Protein AF-T2JFI6-F1 (afdb_monomer)

Secondar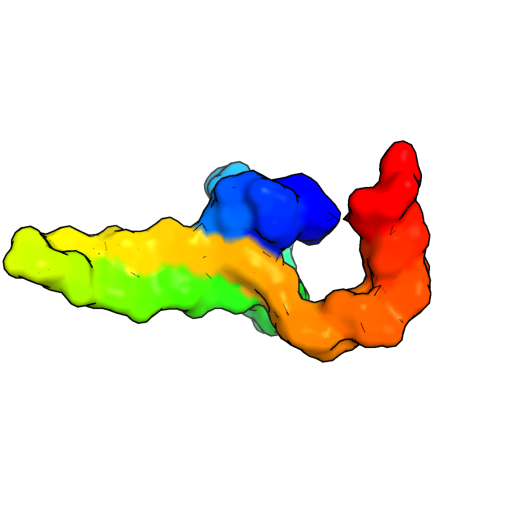y structure (DSSP, 8-state):
-HHHHHH----SSHHHHHHHHTTSEEEEEEE-TTS-EEEEEEE-TTGGG-HHHHHHHH-

Organism: NCBI:txid555881

Solvent-accessible surface area (backbone atoms only — not comparable to full-atom values): 3574 Å² total; per-residue (Å²): 105,58,64,27,54,74,66,33,51,78,69,97,48,75,65,55,54,52,33,42,76,70,56,50,31,42,79,49,73,50,67,51,98,83,70,45,80,48,72,43,37,38,58,27,75,74,54,72,70,36,65,74,54,48,54,65,59,77,107

Radius of gyration: 12.75 Å; Cα contacts (8 Å, |Δi|>4): 67; chains: 1; bounding box: 28×19×33 Å

Mean predicted aligned error: 7.94 Å

Foldseek 3Di:
DLVCQVVLDDDPDPVVVVCVVVLQKDKDWDQDPVRDIDIGMHGDVVLVPPPVSVVVNVD

Sequence (59 aa):
MAKVHQTHQIQNDQEHRKLLFNRCVLQYSYYDDDEELISWYDVHPLILKISEFVEQLNS

Structure (mmCIF, N/CA/C/O backbone):
data_AF-T2JFI6-F1
#
_entry.id   AF-T2JFI6-F1
#
loop_
_atom_site.group_PDB
_atom_site.id
_atom_site.type_symbol
_atom_site.label_atom_id
_atom_site.label_alt_id
_atom_site.label_comp_id
_atom_site.label_asym_id
_atom_site.label_entity_id
_atom_site.label_seq_id
_atom_site.pdbx_PDB_ins_code
_atom_site.Cartn_x
_atom_site.Cartn_y
_atom_site.Cartn_z
_atom_site.occupancy
_atom_site.B_iso_or_equiv
_atom_site.auth_seq_id
_atom_site.auth_comp_id
_atom_site.auth_asym_id
_atom_site.auth_atom_id
_atom_site.pdbx_PDB_model_num
ATOM 1 N N . MET A 1 1 ? -2.961 6.048 6.553 1.00 60.75 1 MET A N 1
ATOM 2 C CA . MET A 1 1 ? -3.465 4.920 5.735 1.00 60.75 1 MET A CA 1
ATOM 3 C C . MET A 1 1 ? -4.510 5.357 4.713 1.00 60.75 1 MET A C 1
ATOM 5 O O . MET A 1 1 ? -4.281 5.086 3.547 1.00 60.75 1 MET A O 1
ATOM 9 N N . ALA A 1 2 ? -5.577 6.082 5.084 1.00 66.69 2 ALA A N 1
ATOM 10 C CA . ALA A 1 2 ? -6.573 6.580 4.117 1.00 66.69 2 ALA A CA 1
ATOM 11 C C . ALA A 1 2 ? -5.952 7.366 2.945 1.00 66.69 2 ALA A C 1
ATOM 13 O O . ALA A 1 2 ? -6.222 7.082 1.785 1.00 66.69 2 ALA A O 1
ATOM 14 N N . LYS A 1 3 ? -5.005 8.265 3.243 1.00 69.81 3 LYS A N 1
ATOM 15 C CA . LYS A 1 3 ? -4.246 8.992 2.216 1.00 69.81 3 LYS A CA 1
ATOM 16 C C . LYS A 1 3 ? -3.435 8.074 1.292 1.00 69.81 3 LYS A C 1
ATOM 18 O O . LYS A 1 3 ? -3.430 8.312 0.098 1.00 69.81 3 LYS A O 1
ATOM 23 N N . VAL A 1 4 ? -2.805 7.019 1.822 1.00 69.06 4 VAL A N 1
ATOM 24 C CA . VAL A 1 4 ? -2.044 6.037 1.019 1.00 69.06 4 VAL A CA 1
ATOM 25 C C . VAL A 1 4 ? -2.975 5.271 0.085 1.00 69.06 4 VAL A C 1
ATOM 27 O O . VAL A 1 4 ? -2.638 5.113 -1.075 1.00 69.06 4 VAL A O 1
ATOM 30 N N . HIS A 1 5 ? -4.153 4.856 0.557 1.00 69.19 5 HIS A N 1
ATOM 31 C CA . HIS A 1 5 ? -5.159 4.198 -0.285 1.00 69.19 5 HIS A CA 1
ATOM 32 C C . HIS A 1 5 ? -5.645 5.111 -1.424 1.00 69.19 5 HIS A C 1
ATOM 34 O O . HIS A 1 5 ? -5.824 4.676 -2.552 1.00 69.19 5 HIS A O 1
ATOM 40 N N . GLN A 1 6 ? -5.819 6.406 -1.149 1.00 71.62 6 GLN A N 1
ATOM 41 C CA . GLN A 1 6 ? -6.284 7.363 -2.155 1.00 71.62 6 GLN A CA 1
ATOM 42 C C . GLN A 1 6 ? -5.194 7.758 -3.160 1.00 71.62 6 GLN A C 1
ATOM 44 O O . GLN A 1 6 ? -5.472 7.910 -4.347 1.00 71.62 6 GLN A O 1
ATOM 49 N N . THR A 1 7 ? -3.955 7.958 -2.705 1.00 79.31 7 THR A N 1
ATOM 50 C CA . THR A 1 7 ? -2.866 8.462 -3.558 1.00 79.31 7 THR A CA 1
ATOM 51 C C . THR A 1 7 ? -1.975 7.365 -4.118 1.00 79.31 7 THR A C 1
ATOM 53 O O . THR A 1 7 ? -1.168 7.643 -4.999 1.00 79.31 7 THR A O 1
ATOM 56 N N . HIS A 1 8 ? -2.071 6.148 -3.582 1.00 75.25 8 HIS A N 1
ATOM 57 C CA . HIS A 1 8 ? -1.142 5.038 -3.804 1.00 75.25 8 HIS A CA 1
ATOM 58 C C . HIS A 1 8 ? 0.330 5.384 -3.524 1.00 75.25 8 HIS A C 1
ATOM 60 O O . HIS A 1 8 ? 1.252 4.716 -3.996 1.00 75.25 8 HIS A O 1
ATOM 66 N N . GLN A 1 9 ? 0.561 6.437 -2.734 1.00 75.38 9 GLN A N 1
ATOM 67 C CA . GLN A 1 9 ? 1.884 6.957 -2.415 1.00 75.38 9 GLN A CA 1
ATOM 68 C C . GLN A 1 9 ? 2.125 6.928 -0.915 1.00 75.38 9 GLN A C 1
ATOM 70 O O . GLN A 1 9 ? 1.274 7.310 -0.109 1.00 75.38 9 GLN A O 1
ATOM 75 N N . ILE A 1 10 ? 3.342 6.544 -0.554 1.00 69.06 10 ILE A N 1
ATOM 76 C CA . ILE A 1 10 ? 3.831 6.586 0.814 1.00 69.06 10 ILE A CA 1
ATOM 77 C C . ILE A 1 10 ? 4.827 7.740 0.940 1.00 69.06 10 ILE A C 1
ATOM 79 O O . ILE A 1 10 ? 5.745 7.861 0.129 1.00 69.06 10 ILE A O 1
ATOM 83 N N . GLN A 1 11 ? 4.691 8.571 1.976 1.00 67.50 11 GLN A N 1
ATOM 84 C CA . GLN A 1 11 ? 5.782 9.465 2.365 1.00 67.50 11 G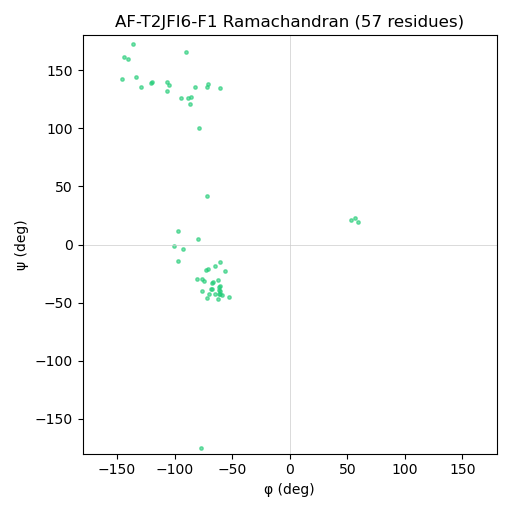LN A CA 1
ATOM 85 C C . GLN A 1 11 ? 6.901 8.637 3.002 1.00 67.50 11 GLN A C 1
ATOM 87 O O . GLN A 1 11 ? 6.629 7.760 3.815 1.00 67.50 11 GLN A O 1
ATOM 92 N N . ASN A 1 12 ? 8.162 8.893 2.642 1.00 63.59 12 ASN A N 1
ATOM 93 C CA . ASN A 1 12 ? 9.324 8.106 3.086 1.00 63.59 12 ASN A CA 1
ATOM 94 C C . ASN A 1 12 ? 9.689 8.322 4.578 1.00 63.59 12 ASN A C 1
ATOM 96 O O . ASN A 1 12 ? 10.857 8.454 4.954 1.00 63.59 12 ASN A O 1
ATOM 100 N N . ASP A 1 13 ? 8.683 8.385 5.443 1.00 72.25 13 ASP A N 1
ATOM 101 C CA . ASP A 1 13 ? 8.798 8.539 6.880 1.00 72.25 13 ASP A CA 1
ATOM 102 C C . ASP A 1 13 ? 8.877 7.178 7.597 1.00 72.25 13 ASP A C 1
ATOM 104 O O . ASP A 1 13 ? 8.655 6.093 7.048 1.00 72.25 13 ASP A O 1
ATOM 108 N N . GLN A 1 14 ? 9.285 7.235 8.860 1.00 71.06 14 GLN A N 1
ATOM 109 C CA . GLN A 1 14 ? 9.512 6.051 9.682 1.00 71.06 14 GLN A CA 1
ATOM 110 C C . GLN A 1 14 ? 8.202 5.365 10.105 1.00 71.06 14 GLN A C 1
ATOM 112 O O . GLN A 1 14 ? 8.218 4.176 10.422 1.00 71.06 14 GLN A O 1
ATOM 117 N N . GLU A 1 15 ? 7.080 6.087 10.102 1.00 70.38 15 GLU A N 1
ATOM 118 C CA . GLU A 1 15 ? 5.763 5.563 10.466 1.00 70.38 15 GLU A CA 1
ATOM 119 C C . GLU A 1 15 ? 5.241 4.619 9.388 1.00 70.38 15 GLU A C 1
ATOM 121 O O . GLU A 1 15 ? 4.846 3.493 9.684 1.00 70.38 15 GLU A O 1
ATOM 126 N N . HIS A 1 16 ? 5.339 5.006 8.120 1.00 68.56 16 HIS A N 1
ATOM 127 C CA . HIS A 1 16 ? 4.886 4.165 7.024 1.00 68.56 16 HIS A CA 1
ATOM 128 C C . HIS A 1 16 ? 5.714 2.887 6.862 1.00 68.56 16 HIS A C 1
ATOM 130 O O . HIS A 1 16 ? 5.160 1.834 6.539 1.00 68.56 16 HIS A O 1
ATOM 136 N N . ARG A 1 17 ? 7.017 2.929 7.172 1.00 70.56 17 ARG A N 1
ATOM 137 C CA . ARG A 1 17 ? 7.836 1.708 7.250 1.00 70.56 17 ARG A CA 1
ATOM 138 C C . ARG A 1 17 ? 7.301 0.744 8.310 1.00 70.56 17 ARG A C 1
ATOM 140 O O . ARG A 1 17 ? 7.192 -0.446 8.032 1.00 70.56 17 ARG A O 1
ATOM 147 N N . LYS A 1 18 ? 6.894 1.237 9.488 1.00 74.06 18 LYS A N 1
ATOM 148 C CA . LYS A 1 18 ? 6.245 0.394 10.513 1.00 74.06 18 LYS A CA 1
ATOM 149 C C . LYS A 1 18 ? 4.938 -0.219 9.997 1.00 74.06 18 LYS 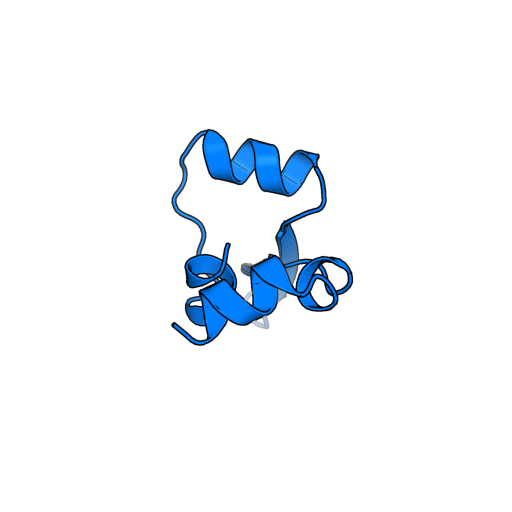A C 1
ATOM 151 O O . LYS A 1 18 ? 4.650 -1.368 10.312 1.00 74.06 18 LYS A O 1
ATOM 156 N N . LEU A 1 19 ? 4.172 0.506 9.178 1.00 72.00 19 LEU A N 1
ATOM 157 C CA . LEU A 1 19 ? 2.929 -0.010 8.591 1.00 72.00 19 LEU A CA 1
ATOM 158 C C . LEU A 1 19 ? 3.162 -1.126 7.564 1.00 72.00 19 LEU A C 1
ATOM 160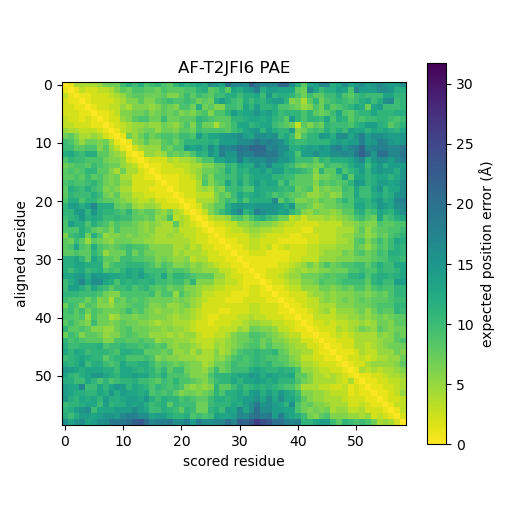 O O . LEU A 1 19 ? 2.398 -2.090 7.553 1.00 72.00 19 LEU A O 1
ATOM 164 N N . LEU A 1 20 ? 4.218 -1.028 6.750 1.00 69.25 20 LEU A N 1
ATOM 165 C CA . LEU A 1 20 ? 4.654 -2.114 5.862 1.00 69.25 20 LEU A CA 1
ATOM 166 C C . LEU A 1 20 ? 5.063 -3.355 6.671 1.00 69.25 20 LEU A C 1
ATOM 168 O O . LEU A 1 20 ? 4.600 -4.460 6.390 1.00 69.25 20 LEU A O 1
ATOM 172 N N . PHE A 1 21 ? 5.861 -3.175 7.731 1.00 68.31 21 PHE A N 1
ATOM 173 C C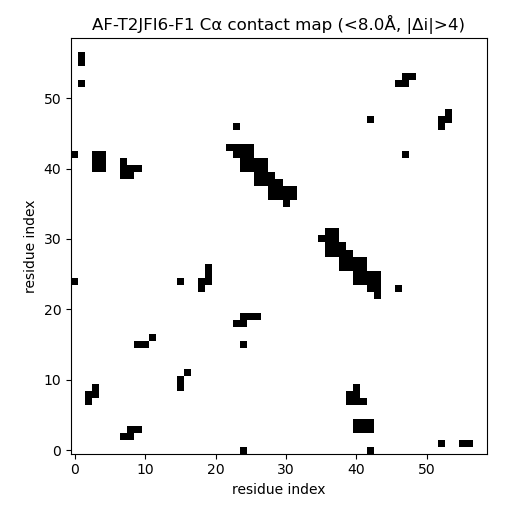A . PHE A 1 21 ? 6.280 -4.277 8.610 1.00 68.31 21 PHE A CA 1
ATOM 174 C C . PHE A 1 21 ? 5.103 -4.966 9.310 1.00 68.31 21 PHE A C 1
ATOM 176 O O . PHE A 1 21 ? 5.090 -6.190 9.432 1.00 68.31 21 PHE A O 1
ATOM 183 N N . ASN A 1 22 ? 4.085 -4.201 9.705 1.00 74.31 22 ASN A N 1
ATOM 184 C CA . ASN A 1 22 ? 2.871 -4.731 10.327 1.00 74.31 22 ASN A CA 1
ATOM 185 C C . ASN A 1 22 ? 1.864 -5.310 9.311 1.00 74.31 22 ASN A C 1
ATOM 187 O O . ASN A 1 22 ? 0.769 -5.702 9.708 1.00 74.31 22 ASN A O 1
ATOM 191 N N . ARG A 1 23 ? 2.214 -5.376 8.012 1.00 68.94 23 ARG A N 1
ATOM 192 C CA . ARG A 1 23 ? 1.342 -5.797 6.893 1.00 68.94 23 ARG A CA 1
ATOM 193 C C . ARG A 1 23 ? 0.061 -4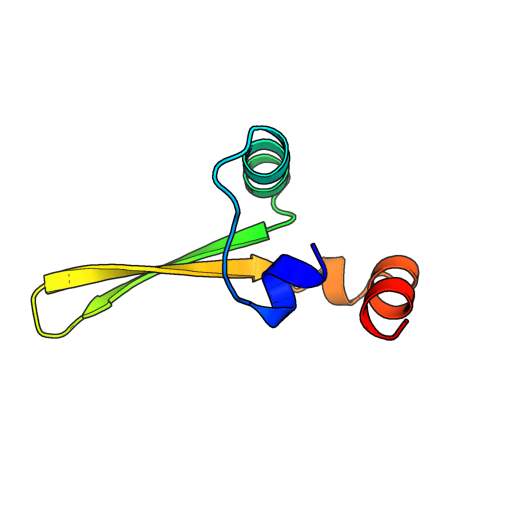.978 6.760 1.00 68.94 23 ARG A C 1
ATOM 195 O O . ARG A 1 23 ? -0.919 -5.442 6.185 1.00 68.94 23 ARG A O 1
ATOM 202 N N . CYS A 1 24 ? 0.061 -3.760 7.286 1.00 79.44 24 CYS A N 1
ATOM 203 C CA . CYS A 1 24 ? -1.079 -2.869 7.168 1.00 79.44 24 CYS A CA 1
ATOM 204 C C . CYS A 1 24 ? -1.123 -2.172 5.807 1.00 79.44 24 CYS A C 1
ATOM 206 O O . CYS A 1 24 ? -2.191 -1.846 5.293 1.00 79.44 24 CYS A O 1
ATOM 208 N N . VAL A 1 25 ? 0.050 -1.961 5.221 1.00 80.69 25 VAL A N 1
ATOM 209 C CA . VAL A 1 25 ? 0.233 -1.477 3.857 1.00 80.69 25 VAL A CA 1
ATOM 210 C C . VAL A 1 25 ? 1.006 -2.554 3.103 1.00 80.69 25 VAL A C 1
ATOM 212 O O . VAL A 1 25 ? 1.901 -3.185 3.665 1.00 80.69 25 VAL A O 1
ATOM 215 N N . LEU A 1 26 ? 0.633 -2.792 1.855 1.00 84.00 26 LEU A N 1
ATOM 216 C CA . LEU A 1 26 ? 1.306 -3.678 0.921 1.00 84.00 26 LEU A CA 1
ATOM 217 C C . LEU A 1 26 ? 2.027 -2.834 -0.125 1.00 84.00 26 LEU A C 1
ATOM 219 O O . LEU A 1 26 ? 1.490 -1.828 -0.583 1.00 84.00 26 LEU A O 1
ATOM 223 N N . GLN A 1 27 ? 3.231 -3.259 -0.499 1.00 86.00 27 GLN A N 1
ATOM 224 C CA . GLN A 1 27 ? 3.909 -2.775 -1.695 1.00 86.00 27 GLN A CA 1
ATOM 225 C C . GLN A 1 27 ? 3.602 -3.738 -2.835 1.00 86.00 27 GLN A C 1
ATOM 227 O O . GLN A 1 27 ? 3.843 -4.939 -2.716 1.00 86.00 27 GLN A O 1
ATOM 232 N N . TYR A 1 28 ? 3.093 -3.198 -3.931 1.00 87.75 28 TYR A N 1
ATOM 233 C CA . TYR A 1 28 ? 2.954 -3.901 -5.193 1.00 87.75 28 TYR A CA 1
ATOM 234 C C . TYR A 1 28 ? 4.030 -3.386 -6.132 1.00 87.75 28 TYR A C 1
ATOM 236 O O . TYR A 1 28 ? 4.284 -2.182 -6.184 1.00 87.75 28 TYR A O 1
ATOM 244 N N . SER A 1 29 ? 4.670 -4.294 -6.859 1.00 91.44 29 SER A N 1
ATOM 245 C CA . SER A 1 29 ? 5.676 -3.921 -7.840 1.00 91.44 29 SER A CA 1
ATOM 246 C C . SER A 1 29 ? 5.662 -4.852 -9.041 1.00 91.44 29 SER A C 1
ATOM 248 O O . SER A 1 29 ? 5.486 -6.061 -8.883 1.00 91.44 29 SER A O 1
ATOM 250 N N . TYR A 1 30 ? 5.887 -4.294 -10.225 1.00 93.62 30 TYR A N 1
ATOM 251 C CA . TYR A 1 30 ? 6.139 -5.037 -11.457 1.00 93.62 30 TYR A CA 1
ATOM 252 C C . TYR A 1 30 ? 7.225 -4.324 -12.267 1.00 93.62 30 TYR A C 1
ATOM 254 O O . TYR A 1 30 ? 7.498 -3.147 -12.037 1.00 93.62 30 TYR A O 1
ATOM 262 N N . TYR A 1 31 ? 7.854 -5.060 -13.180 1.00 94.88 31 TYR A N 1
ATOM 263 C CA . TYR A 1 31 ? 8.715 -4.477 -14.205 1.00 94.88 31 TYR A CA 1
ATOM 264 C C . TYR A 1 31 ? 7.855 -4.127 -15.409 1.00 94.88 31 TYR A C 1
ATOM 266 O O . TYR A 1 3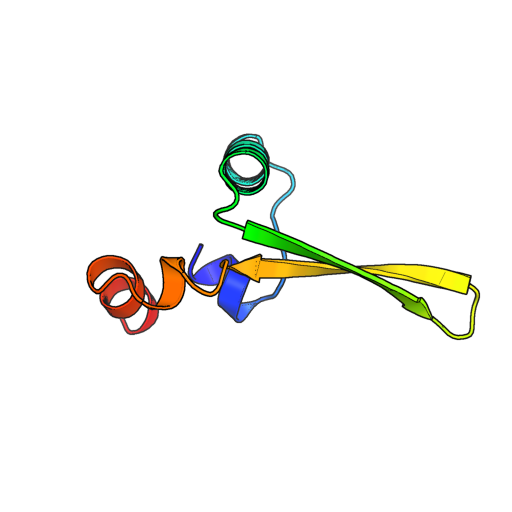1 ? 7.106 -4.991 -15.873 1.00 94.88 31 TYR A O 1
ATOM 274 N N . ASP A 1 32 ? 7.915 -2.880 -15.858 1.00 93.44 32 ASP A N 1
ATOM 275 C CA . ASP A 1 32 ? 7.223 -2.461 -17.072 1.00 93.44 32 ASP A CA 1
ATOM 276 C C . ASP A 1 32 ? 7.962 -2.910 -18.344 1.00 93.44 32 ASP A C 1
ATOM 278 O O . ASP A 1 32 ? 8.940 -3.662 -18.294 1.00 93.44 32 ASP A O 1
ATOM 282 N N . ASP A 1 33 ? 7.446 -2.483 -19.497 1.00 95.00 33 ASP A N 1
ATOM 283 C CA . ASP A 1 33 ? 7.985 -2.848 -20.809 1.00 95.00 33 ASP A CA 1
ATOM 284 C C . ASP A 1 33 ? 9.412 -2.308 -21.044 1.00 95.00 33 ASP A C 1
ATOM 286 O O . ASP A 1 33 ? 10.123 -2.836 -21.900 1.00 95.00 33 ASP A O 1
ATOM 290 N N . ASP A 1 34 ? 9.844 -1.307 -20.268 1.00 95.19 34 ASP A N 1
ATOM 291 C CA . ASP A 1 34 ? 11.175 -0.691 -20.322 1.00 95.19 34 ASP A CA 1
ATOM 292 C C . ASP A 1 34 ? 12.140 -1.280 -19.261 1.00 95.19 34 ASP A C 1
ATOM 294 O O . ASP A 1 34 ? 13.229 -0.751 -19.038 1.00 95.19 34 ASP A O 1
ATOM 298 N N . GLU A 1 35 ? 11.766 -2.398 -18.617 1.00 92.31 35 GLU A N 1
ATOM 299 C CA . GLU A 1 35 ? 12.472 -3.019 -17.481 1.00 92.31 35 GLU A CA 1
ATOM 300 C C . GLU A 1 35 ? 12.607 -2.097 -16.250 1.00 92.31 35 GLU A C 1
ATOM 302 O O . GLU A 1 35 ? 13.412 -2.356 -15.344 1.00 92.31 35 GLU A O 1
ATOM 307 N N . GLU A 1 36 ? 11.787 -1.046 -16.151 1.00 93.31 36 GLU A N 1
ATOM 308 C CA . GLU A 1 36 ? 11.758 -0.179 -14.980 1.00 93.31 36 GLU A CA 1
ATOM 309 C C . GLU A 1 36 ? 10.896 -0.792 -13.870 1.00 93.31 36 GLU A C 1
ATOM 311 O O . GLU A 1 36 ? 9.796 -1.310 -14.082 1.00 93.31 36 GLU A O 1
ATOM 316 N N . LEU A 1 37 ? 11.401 -0.745 -12.631 1.00 93.12 37 LEU A N 1
ATOM 317 C CA . LEU A 1 37 ? 10.665 -1.236 -11.468 1.00 93.12 37 LEU A CA 1
ATOM 318 C C . LEU A 1 37 ? 9.620 -0.204 -11.037 1.00 93.12 37 LEU A C 1
ATOM 320 O O . LEU A 1 37 ? 9.917 0.730 -10.287 1.00 93.12 37 LEU A O 1
ATOM 324 N N . ILE A 1 38 ? 8.371 -0.434 -11.425 1.00 92.75 38 ILE A N 1
ATOM 325 C CA . ILE A 1 38 ? 7.236 0.365 -10.975 1.00 92.75 38 ILE A CA 1
ATOM 326 C C . ILE A 1 38 ? 6.727 -0.196 -9.653 1.00 92.75 38 ILE A C 1
ATOM 328 O O . ILE A 1 38 ? 6.438 -1.385 -9.528 1.00 92.75 38 ILE A O 1
ATOM 332 N N . SER A 1 39 ? 6.622 0.666 -8.640 1.00 90.00 39 SER A N 1
ATOM 333 C CA . SER A 1 39 ? 6.107 0.312 -7.315 1.00 90.00 39 SER A CA 1
ATOM 334 C C . SER A 1 39 ? 5.019 1.276 -6.870 1.00 90.00 39 SER A C 1
ATOM 336 O O . SER A 1 39 ? 5.192 2.492 -6.936 1.00 90.00 39 SER A O 1
ATOM 338 N N . TRP A 1 40 ? 3.936 0.733 -6.329 1.00 86.19 40 TRP A N 1
ATOM 339 C CA . TRP A 1 40 ? 2.920 1.499 -5.616 1.00 86.19 40 TRP A CA 1
ATOM 340 C C . TRP A 1 40 ? 2.517 0.768 -4.348 1.00 86.19 40 TRP A C 1
ATOM 342 O O . TRP A 1 40 ? 2.937 -0.360 -4.077 1.00 86.19 40 TRP A O 1
ATOM 352 N N . TYR A 1 41 ? 1.709 1.438 -3.543 1.00 85.69 41 TYR A N 1
ATOM 353 C CA . TYR A 1 41 ? 1.352 0.936 -2.237 1.00 85.69 41 TYR A CA 1
ATOM 354 C C . TYR A 1 41 ? -0.136 1.062 -2.005 1.00 85.69 41 TYR A C 1
ATOM 356 O O . TYR A 1 41 ? -0.749 2.043 -2.415 1.00 85.69 41 TYR A O 1
ATOM 364 N N . ASP A 1 42 ? -0.700 0.083 -1.314 1.00 84.12 42 ASP A N 1
ATOM 365 C CA . ASP A 1 42 ? -2.104 0.114 -0.934 1.00 84.12 42 ASP A CA 1
ATOM 366 C C . ASP A 1 42 ? -2.310 -0.505 0.449 1.00 84.12 42 ASP A C 1
ATOM 368 O O . ASP A 1 42 ? -1.462 -1.227 0.973 1.00 84.12 42 ASP A O 1
ATOM 372 N N . VAL A 1 43 ? -3.439 -0.208 1.073 1.00 84.31 43 VAL A N 1
ATOM 373 C CA . VAL A 1 43 ? -3.833 -0.774 2.358 1.00 84.31 43 VAL A CA 1
ATOM 374 C C . VAL A 1 43 ? -4.204 -2.246 2.179 1.00 84.31 43 VAL A C 1
ATOM 376 O O . VAL A 1 43 ? -4.875 -2.635 1.225 1.00 84.31 43 VAL A O 1
ATOM 379 N N . HIS A 1 44 ? -3.775 -3.095 3.114 1.00 81.69 44 HIS A N 1
ATOM 380 C CA . HIS A 1 44 ? -4.080 -4.523 3.053 1.00 81.69 44 HIS A CA 1
ATOM 381 C C . HIS A 1 44 ? -5.607 -4.751 3.081 1.00 81.69 44 HIS A C 1
ATOM 383 O O . HIS A 1 44 ? -6.274 -4.200 3.961 1.00 81.69 44 HIS A O 1
ATOM 389 N N . PRO A 1 45 ? -6.185 -5.626 2.229 1.00 79.81 45 PRO A N 1
ATOM 390 C CA . PRO A 1 45 ? -7.641 -5.819 2.137 1.00 79.81 45 PRO A CA 1
ATOM 391 C C . PRO A 1 45 ? -8.343 -6.195 3.451 1.00 79.81 45 PRO A C 1
ATOM 393 O O . PRO A 1 45 ? -9.541 -5.988 3.613 1.00 79.81 45 PRO A O 1
ATOM 396 N N . LEU A 1 46 ? -7.605 -6.763 4.406 1.00 79.12 46 LEU A N 1
ATOM 397 C CA . LEU A 1 46 ? -8.108 -7.056 5.754 1.00 79.12 46 LEU A CA 1
ATOM 398 C C . LEU A 1 46 ? -8.406 -5.791 6.569 1.00 79.12 46 LEU A C 1
ATOM 400 O O . LEU A 1 46 ? -9.352 -5.797 7.346 1.00 79.12 46 LEU A O 1
ATOM 404 N N . ILE A 1 47 ? -7.643 -4.715 6.377 1.00 79.75 47 ILE A N 1
ATOM 405 C CA . ILE A 1 47 ? -7.862 -3.436 7.065 1.00 79.75 47 ILE A CA 1
ATOM 406 C C . ILE A 1 47 ? -9.068 -2.703 6.484 1.00 79.75 47 ILE A C 1
ATOM 408 O O . ILE A 1 47 ? -9.804 -2.069 7.231 1.00 79.75 47 ILE A O 1
ATOM 412 N N . LEU A 1 48 ? -9.347 -2.878 5.188 1.00 73.12 48 LEU A N 1
ATOM 413 C CA . LEU A 1 48 ? -10.561 -2.350 4.551 1.00 73.12 48 LEU A CA 1
ATOM 414 C C . LEU A 1 48 ? -11.860 -2.911 5.159 1.00 73.12 48 LEU A C 1
ATOM 416 O O . LEU A 1 48 ? -12.931 -2.367 4.921 1.00 73.12 48 LEU A O 1
ATOM 420 N N . LYS A 1 49 ? -11.781 -3.999 5.936 1.00 75.81 49 LYS A N 1
ATOM 421 C CA . LYS A 1 49 ? -12.924 -4.601 6.640 1.00 75.81 49 LYS A CA 1
ATOM 422 C C . LYS A 1 49 ? -13.099 -4.087 8.073 1.00 75.81 49 LYS A C 1
ATOM 424 O O . LYS A 1 49 ? -14.041 -4.504 8.739 1.00 75.81 49 LYS A O 1
ATOM 429 N N . ILE A 1 50 ? -12.197 -3.235 8.561 1.00 80.62 50 ILE A N 1
ATOM 430 C CA . ILE A 1 50 ? -12.263 -2.652 9.904 1.00 80.62 50 ILE A CA 1
ATOM 431 C C . ILE A 1 50 ? -13.129 -1.392 9.837 1.00 80.62 50 ILE A C 1
ATOM 433 O O . ILE A 1 50 ? -12.813 -0.460 9.098 1.00 80.62 50 ILE A O 1
ATOM 437 N N . SER A 1 51 ? -14.215 -1.358 10.607 1.00 74.38 51 SER A N 1
ATOM 438 C CA . SER A 1 51 ? -15.206 -0.278 10.560 1.00 74.38 51 SER A CA 1
ATOM 439 C C . SER A 1 51 ? -14.603 1.095 10.860 1.00 74.38 51 SER A C 1
ATOM 441 O O . SER A 1 51 ? -14.855 2.031 10.106 1.00 74.38 51 SER A O 1
ATOM 443 N N . GLU A 1 52 ? -13.733 1.214 11.873 1.00 73.38 52 GLU A N 1
ATOM 444 C CA . GLU A 1 52 ? -13.085 2.496 12.196 1.00 73.38 52 GLU A CA 1
ATOM 445 C C . GLU A 1 52 ? -12.200 3.010 11.051 1.00 73.38 52 GLU A C 1
ATOM 447 O O . GLU A 1 52 ? -12.054 4.217 10.855 1.00 73.38 52 GLU A O 1
ATOM 452 N N . PHE A 1 53 ? -11.612 2.100 10.267 1.00 72.56 53 PHE A N 1
ATOM 453 C CA . PHE A 1 53 ? -10.815 2.479 9.106 1.00 72.56 53 PHE A CA 1
ATOM 454 C C . PHE A 1 53 ? -11.695 3.045 7.984 1.00 72.56 53 PHE A C 1
ATOM 456 O O . PHE A 1 53 ? -11.348 4.056 7.374 1.00 72.56 53 PHE A O 1
ATOM 463 N N . VAL A 1 54 ? -12.847 2.418 7.736 1.00 67.81 54 VAL A N 1
ATOM 464 C CA . VAL A 1 54 ? -13.815 2.851 6.718 1.00 67.81 54 VAL A CA 1
ATOM 465 C C . VAL A 1 54 ? -14.458 4.190 7.088 1.00 67.81 54 VAL A C 1
ATOM 467 O O . VAL A 1 54 ? -14.646 5.037 6.217 1.00 67.81 54 VAL A O 1
ATOM 470 N N . GLU A 1 55 ? -14.756 4.418 8.367 1.00 71.12 55 GLU A N 1
ATOM 471 C CA . GLU A 1 55 ? -15.285 5.699 8.852 1.00 71.12 55 GLU A CA 1
ATOM 472 C C . GLU A 1 55 ? -14.301 6.851 8.617 1.00 71.12 55 GLU A C 1
ATOM 474 O O . GLU A 1 55 ? -14.696 7.902 8.119 1.00 71.12 55 GLU A O 1
ATOM 479 N N . GLN A 1 56 ? -13.007 6.641 8.878 1.00 70.38 56 GLN A N 1
ATOM 480 C CA . GLN A 1 56 ? -11.980 7.651 8.600 1.00 70.38 56 GLN A CA 1
ATOM 481 C C . GLN A 1 56 ? -11.695 7.859 7.109 1.00 70.38 56 GLN A C 1
ATOM 483 O O . GLN A 1 56 ? -11.138 8.889 6.740 1.00 70.38 56 GLN A O 1
ATOM 488 N N . LEU A 1 57 ? -12.028 6.892 6.252 1.00 67.81 57 LEU A N 1
ATOM 489 C CA . LEU A 1 57 ? -11.864 7.027 4.805 1.00 67.81 57 LEU A CA 1
ATOM 490 C C . LEU A 1 57 ? -12.954 7.909 4.168 1.00 67.81 57 LEU A C 1
ATOM 492 O O . LEU A 1 57 ? -12.700 8.528 3.138 1.00 67.81 57 LEU A O 1
ATOM 496 N N . ASN A 1 58 ? -14.153 7.926 4.763 1.00 61.59 58 ASN A N 1
ATOM 497 C CA . ASN A 1 58 ? -15.347 8.613 4.252 1.00 61.59 58 ASN A CA 1
ATOM 498 C C . ASN A 1 58 ? -15.635 9.966 4.936 1.00 61.59 58 ASN A C 1
ATOM 500 O O . ASN A 1 58 ? -16.621 10.618 4.586 1.00 61.59 58 ASN A O 1
ATOM 504 N N . SER A 1 59 ? -14.818 10.357 5.918 1.00 55.03 59 SER A N 1
ATOM 505 C CA . SER A 1 59 ? -14.857 11.666 6.587 1.00 55.03 59 SER A CA 1
ATOM 506 C C . SER A 1 59 ? -13.956 12.688 5.907 1.00 55.03 59 SER A C 1
ATOM 508 O O . SER A 1 59 ? -14.243 13.887 6.125 1.00 55.03 59 SER A O 1
#

Nearest PDB structures (foldseek):
  3we2-assembly2_B  TM=6.621E-01  e=8.522E-02  Homo sapiens
  3we3-assembly2_B  TM=6.650E-01  e=1.130E-01  Homo sapiens
  4esb-assembly1_A-2  TM=5.679E-01  e=4.024E-01  Bacillus cereus ATCC 14579
  3l9f-assembly2_C  TM=5.897E-01  e=4.634E-01  Streptococcus mutans UA159
  3elk-assembly1_B  TM=4.355E-01  e=1.499E-01  Thermoplasma acidophilum

pLDDT: mean 77.36, std 9.98, range [55.03, 95.19]

=== Feature glossary ===
Key to the feature types in this record:

— What the protein is —

Primary structure: the covalent order of the twenty standard amino acids along the backbone. Two proteins with the same sequence will (almost always) fold to the same structure; two with 30% identity often share a fold but not the details.

Database cross-references. InterPro integrates a dozen domain/family signature databases into unified entries with residue-ra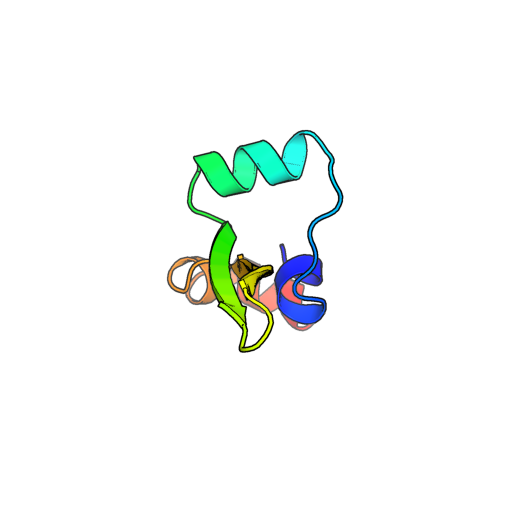nge hits. GO terms attach function/process/location labels with evidence codes. CATH codes position the fold in a four-level structural taxonomy. Organism is the NCBI-taxonomy species name.

— Where its atoms are —

The mmCIF block holds the 3D Cartesian coordinates of each backbone atom (N, Cα, C, O) in ångströms. mmCIF is the PDB's canonical archive format — a tagged-loop text representation of the atomic model.

Six rendered views show the 3D structure from the faces of a cube — i.e. along ±x, ±y, ±z. Rendering representation is drawn randomly per protein from cartoon (secondary-structure ribbons), sticks (backbone bonds), or molecular surface; coloring is either N→C rainbow (blue at the N-terminus through red at the C-terminus) or one color per chain.

— Local backbone conformation —

DSSP 8-state secondary structure assigns each residue one of H (α-helix), G (3₁₀-helix), I (π-helix), E (extended β-strand), B (isolated β-bridge), T (hydrogen-bonded turn), S (bend), or '-' (coil). The assignment is c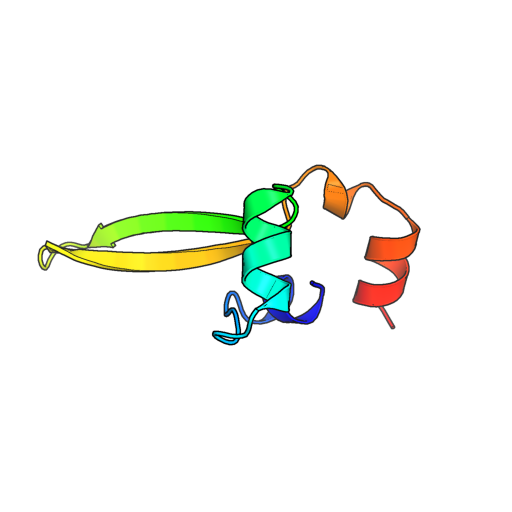omputed from backbone hydrogen-bond geometry via the Kabsch–Sander algorithm.

P-SEA three-state annotation labels each residue as helix, strand, or coil based purely on the geometry of the Cα trace. It serves as a fallback when the full backbone (and thus DSSP) is unavailable.

The φ/ψ torsion pair specifies the backbone conformation at each residue. φ rotates about the N–Cα bond, ψ about the Cα–C bond. Steric clashes forbid most of the (φ, ψ) plane — the allowed regions (α-helix basin, β-sheet basin, left-handed helix) are the Ramachandran-allowed regions.

— Global shape and packing —

The geometric summary reports three shape descriptors. Rg (radius of gyration) measures how spread out the Cα atoms are about their centre of mass; compact globular proteins have small Rg, elongated or unfolded ones large. Cα contacts (<8 Å, |i−j|>4) count long-range residue pairs in spatial proximity — high for tightly packed folds, near zero for rods or random coil. The bounding-box extents give the protein's footprint along x, y, z in Å.

Accessible surface area quantifies burial. A residue with SASA near zero is packed into the hydrophobic core; one with SASA >100 Å² sits on the surface. Computed here via the Shrake–Rupley numerical algorithm with a 1.4 Å probe.

Plot images: a contact map (which residues are close in 3D, as an N×N binary image), a Ramachandran scatter (backbone torsion angles, revealing secondary-structure composition at a glance), and — for AlphaFold structures — a PAE heatmap (pairwise prediction confidence).

— Structural neighborhood —

The Foldseek 3Di string encodes local tertiary geometry as a 20-letter alphabet — one character per residue — derived from the relative positions of nearby Cα atoms. Unlike the amino-acid sequence, 3Di is a direct function of the 3D structure, so two proteins with the same fold have similar 3Di strings even at low sequence identity.

Nearest PDB neighbors are the top structural matches found by Foldseek when searching this structure against the entire Protein Data Bank. Each hit reports a TM-score (0 to 1; >0.5 almost always implies the same fold) and an E-value. These are *structural* homologs — they may share no detectable sequence similarity.

— Confidence and disorder —

For AlphaFold models, the B-factor field carries pLDDT — the model's own estimate of local accuracy on a 0–100 scale. Regions with pLDDT<50 should be treated as essentially unmodeled; they often correspond to intrinsically disordered segments.

B-factor (Debye–Waller factor) reflects atomic displacement in the crystal lattice. It is an experimental observable (units Å²), not a prediction; low values mean the atom is pinned down, high values mean it moves or is heterogeneous across the crystal.

Predicted aligned error is AlphaFold's pairwise confidence. Unlike pLDDT (per-residue), PAE is per-residue-pair and captures whether two parts of the structure are correctly placed relative to each other. Units are ångströms of expected positional error.